Protein AF-X1CAQ0-F1 (afdb_monomer)

Sequence (74 aa):
SCKDRTFEGKTVPFGEGDAQIAEILQLIQKKKWNVFCDIELEYPIPEGSDAITEVSKCVEYCENALTYVIQDFH

Organism: NCBI:txid412755

Radius of gyration: 13.47 Å; Cα contacts (8 Å, |Δi|>4): 84; chains: 1; bounding box: 41×25×31 Å

pLDDT: mean 90.8, std 12.97, range [42.91, 98.12]

Secondary structure (DSSP, 8-state):
-B-EE-TT--EE-TTSSSS-HHHHHHHHHHHT------B---SPPPTT--HHHHHHHHHHHHHHHHH-------

Mean predicted aligned error: 4.46 Å

Foldseek 3Di:
DDFAAAPVGATDQPPPHDPPLLVVLCVCVVVVPPDDDDDDDPHDADPPDDPVRSVVSVVVSSVVSNPPDPDPDD

Structure (mmCIF, N/CA/C/O backbone):
data_AF-X1CAQ0-F1
#
_entry.id   AF-X1CAQ0-F1
#
loop_
_atom_site.group_PDB
_atom_site.id
_atom_site.type_symbol
_atom_site.label_atom_id
_atom_site.label_alt_id
_atom_site.label_comp_id
_atom_site.label_asym_id
_atom_site.label_entity_id
_atom_site.label_seq_id
_atom_site.pdbx_PDB_ins_code
_atom_site.Cartn_x
_atom_site.Cartn_y
_atom_site.Cartn_z
_atom_site.occupancy
_atom_site.B_iso_or_equiv
_atom_site.auth_seq_id
_atom_site.auth_comp_id
_atom_site.auth_asym_id
_atom_site.auth_atom_id
_atom_site.pdbx_PDB_model_num
ATOM 1 N N . SER A 1 1 ? -3.735 -10.540 4.692 1.00 78.56 1 SER A N 1
ATOM 2 C CA . SER A 1 1 ? -2.636 -9.926 3.943 1.00 78.56 1 SER A CA 1
ATOM 3 C C . SER A 1 1 ? -3.158 -8.858 3.002 1.00 78.56 1 SER A C 1
ATOM 5 O O . SER A 1 1 ? -4.292 -8.949 2.537 1.00 78.56 1 SER A O 1
ATOM 7 N N . CYS A 1 2 ? -2.344 -7.837 2.766 1.00 89.69 2 CYS A N 1
ATOM 8 C CA . CYS A 1 2 ? -2.595 -6.703 1.894 1.00 89.69 2 CYS A CA 1
ATOM 9 C C . CYS A 1 2 ? -1.648 -6.792 0.700 1.00 89.69 2 CYS A C 1
ATOM 11 O O . CYS A 1 2 ? -0.431 -6.838 0.873 1.00 89.69 2 CYS A O 1
ATOM 13 N N . LYS A 1 3 ? -2.228 -6.795 -0.497 1.00 93.19 3 LYS A N 1
ATOM 14 C CA . LYS A 1 3 ? -1.538 -6.620 -1.771 1.00 93.19 3 LYS A CA 1
ATOM 15 C C . LYS A 1 3 ? -2.471 -5.956 -2.755 1.00 93.19 3 LYS A C 1
ATOM 17 O O . LYS A 1 3 ? -3.681 -6.189 -2.685 1.00 93.19 3 LYS A O 1
ATOM 22 N N . ASP A 1 4 ? -1.912 -5.166 -3.659 1.00 95.50 4 ASP A N 1
ATOM 23 C CA . ASP A 1 4 ? -2.701 -4.519 -4.693 1.00 95.50 4 ASP A CA 1
ATOM 24 C C . ASP A 1 4 ? -2.583 -5.262 -6.017 1.00 95.50 4 ASP A C 1
ATOM 26 O O . ASP A 1 4 ? -1.539 -5.827 -6.363 1.00 95.50 4 ASP A O 1
ATOM 30 N N . ARG A 1 5 ? -3.701 -5.321 -6.730 1.00 95.94 5 ARG A N 1
ATOM 31 C CA . ARG A 1 5 ? -3.828 -6.088 -7.962 1.00 95.94 5 ARG A CA 1
ATOM 32 C C . ARG A 1 5 ? -4.848 -5.465 -8.885 1.00 95.94 5 ARG A C 1
ATOM 34 O O . ARG A 1 5 ? -5.886 -4.996 -8.428 1.00 95.94 5 ARG A O 1
ATOM 41 N N . THR A 1 6 ? -4.586 -5.553 -10.180 1.00 96.38 6 THR A N 1
ATOM 42 C CA . THR A 1 6 ? -5.591 -5.200 -11.182 1.00 96.38 6 THR A CA 1
ATOM 43 C C . THR A 1 6 ? -6.671 -6.284 -11.278 1.00 96.38 6 THR A C 1
ATOM 45 O O . THR A 1 6 ? -6.480 -7.419 -10.808 1.00 96.38 6 THR A O 1
ATOM 48 N N . PHE A 1 7 ? -7.801 -5.984 -11.920 1.00 95.19 7 PHE A N 1
ATOM 49 C CA . PHE A 1 7 ? -8.841 -6.984 -12.200 1.00 95.19 7 PHE A CA 1
ATOM 50 C C . PHE A 1 7 ? -8.342 -8.171 -13.036 1.00 95.19 7 PHE A C 1
ATOM 52 O O . PHE A 1 7 ? -8.814 -9.295 -12.852 1.00 95.19 7 PHE A O 1
ATOM 59 N N . GLU A 1 8 ? -7.336 -7.961 -13.886 1.00 95.06 8 GLU A N 1
ATOM 60 C CA . GLU A 1 8 ? -6.661 -9.005 -14.666 1.00 95.06 8 GLU A CA 1
ATOM 61 C C . GLU A 1 8 ? -5.705 -9.865 -13.820 1.00 95.06 8 GLU A C 1
ATOM 63 O O . GLU A 1 8 ? -5.118 -10.822 -14.324 1.00 95.06 8 GLU A O 1
ATOM 68 N N . GLY A 1 9 ? -5.554 -9.555 -12.529 1.00 92.88 9 GLY A N 1
ATOM 69 C CA . GLY A 1 9 ? -4.777 -10.347 -11.578 1.00 92.88 9 GLY A CA 1
ATOM 70 C C . GLY A 1 9 ? -3.288 -10.009 -11.532 1.00 92.88 9 GLY A C 1
ATOM 71 O O . GLY A 1 9 ? -2.520 -10.772 -10.950 1.00 92.88 9 GLY A O 1
ATOM 72 N N . LYS A 1 10 ? -2.862 -8.885 -12.117 1.00 95.12 10 LYS A N 1
ATOM 73 C CA . LYS A 1 10 ? -1.473 -8.424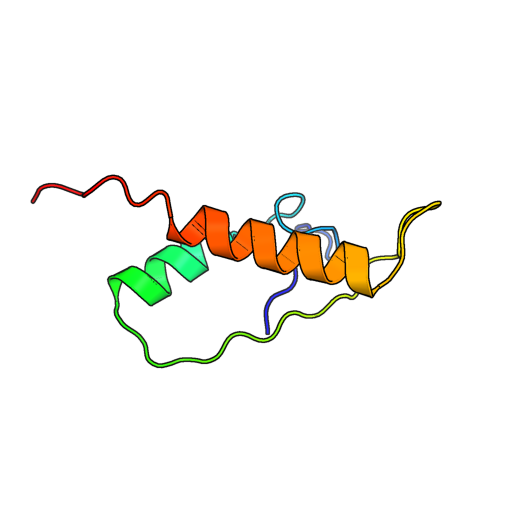 -12.030 1.00 95.12 10 LYS A CA 1
ATOM 74 C C . LYS A 1 10 ? -1.224 -7.767 -10.674 1.00 95.12 10 LYS A C 1
ATOM 76 O O . LYS A 1 10 ? -1.914 -6.806 -10.355 1.00 95.12 10 LYS A O 1
ATOM 81 N N . THR A 1 11 ? -0.219 -8.222 -9.924 1.00 95.44 11 THR A N 1
ATOM 82 C CA . THR A 1 11 ? 0.240 -7.530 -8.708 1.00 95.44 11 THR A CA 1
ATOM 83 C C . THR A 1 11 ? 0.947 -6.225 -9.074 1.00 95.44 11 THR A C 1
ATOM 85 O O . THR A 1 11 ? 1.817 -6.208 -9.952 1.00 95.44 11 THR A O 1
ATOM 88 N N . VAL A 1 12 ? 0.576 -5.141 -8.401 1.00 95.88 12 VAL A N 1
ATOM 89 C CA . VAL A 1 12 ? 1.065 -3.777 -8.644 1.00 95.88 12 VAL A CA 1
ATOM 90 C C . VAL A 1 12 ? 1.376 -3.066 -7.319 1.00 95.88 12 VAL A C 1
ATOM 92 O O . VAL A 1 12 ? 0.975 -3.565 -6.260 1.00 95.88 12 VAL A O 1
ATOM 95 N N . PRO A 1 13 ? 2.107 -1.936 -7.345 1.00 96.50 13 PRO A N 1
ATOM 96 C CA . PRO A 1 13 ? 2.273 -1.082 -6.172 1.00 96.50 13 PRO A CA 1
ATOM 97 C C . PRO A 1 13 ? 0.934 -0.669 -5.548 1.00 96.50 13 PRO A C 1
ATOM 99 O O . PRO A 1 13 ? -0.084 -0.561 -6.233 1.00 96.50 13 PRO A O 1
ATOM 102 N N . PHE A 1 14 ? 0.929 -0.447 -4.231 1.00 96.31 14 PHE A N 1
ATOM 103 C CA . PHE A 1 14 ? -0.285 -0.061 -3.507 1.00 96.31 14 PHE A CA 1
ATOM 104 C C . PHE A 1 14 ? -0.824 1.278 -4.017 1.00 96.31 14 PHE A C 1
ATOM 106 O O . PHE A 1 14 ? -0.088 2.259 -4.093 1.00 96.31 14 PHE A O 1
ATOM 113 N N . GLY A 1 15 ? -2.120 1.312 -4.328 1.00 95.00 15 GLY A N 1
ATOM 114 C CA . GLY A 1 15 ? -2.802 2.478 -4.883 1.00 95.00 15 GLY A CA 1
ATOM 115 C C . GLY A 1 15 ? -2.817 2.532 -6.410 1.00 95.00 15 GLY A C 1
ATOM 116 O O . GLY A 1 15 ? -3.446 3.431 -6.962 1.00 95.00 15 GLY A O 1
ATOM 117 N N . GLU A 1 16 ? -2.159 1.590 -7.089 1.00 96.31 16 GLU A N 1
ATOM 118 C CA . GLU A 1 16 ? -2.160 1.490 -8.554 1.00 96.31 16 GLU A CA 1
ATOM 119 C C . GLU A 1 16 ? -3.072 0.373 -9.083 1.00 96.31 16 GLU A C 1
ATOM 121 O O . GLU A 1 16 ? -3.217 0.226 -10.299 1.00 96.31 16 GLU A O 1
ATOM 126 N N . GLY A 1 17 ? -3.659 -0.439 -8.199 1.00 95.69 17 GLY A N 1
ATOM 127 C CA . GLY A 1 17 ? -4.567 -1.519 -8.574 1.00 95.69 17 GLY A CA 1
ATOM 128 C C . GLY A 1 17 ? -6.023 -1.250 -8.202 1.00 95.69 17 GLY A C 1
ATOM 129 O O . GLY A 1 17 ? -6.430 -0.139 -7.868 1.00 95.69 17 GLY A O 1
ATOM 130 N N . ASP A 1 18 ? -6.822 -2.310 -8.275 1.00 96.81 18 ASP A N 1
ATOM 131 C CA . ASP A 1 18 ? -8.276 -2.278 -8.112 1.00 96.81 18 ASP A CA 1
ATOM 132 C C . ASP A 1 18 ? -8.731 -2.851 -6.752 1.00 96.81 18 ASP A C 1
ATOM 134 O O . ASP A 1 18 ? -9.929 -3.026 -6.499 1.00 96.81 18 ASP A O 1
ATOM 138 N N . ALA A 1 19 ? -7.789 -3.180 -5.857 1.00 94.00 19 ALA A N 1
ATOM 139 C CA . ALA A 1 19 ? -8.081 -3.890 -4.611 1.00 94.00 19 ALA A CA 1
ATOM 140 C C . ALA A 1 19 ? -8.738 -3.022 -3.518 1.00 94.00 19 ALA A C 1
ATOM 142 O O . ALA A 1 19 ? -9.174 -3.578 -2.510 1.00 94.00 19 ALA A O 1
ATOM 143 N N . GLN A 1 20 ? -8.837 -1.697 -3.709 1.00 95.19 20 GLN A N 1
ATOM 144 C CA . GLN A 1 20 ? -9.485 -0.751 -2.775 1.00 95.19 20 GLN A CA 1
ATOM 145 C C . GLN A 1 20 ? -8.927 -0.848 -1.341 1.00 95.19 20 GLN A C 1
ATOM 147 O O . GLN A 1 20 ? -9.657 -0.931 -0.349 1.00 95.19 20 GLN A O 1
ATOM 152 N N . ILE A 1 21 ? -7.595 -0.898 -1.224 1.00 95.50 21 ILE A N 1
ATOM 153 C CA . ILE A 1 21 ? -6.905 -1.099 0.059 1.00 95.50 21 ILE A CA 1
ATOM 1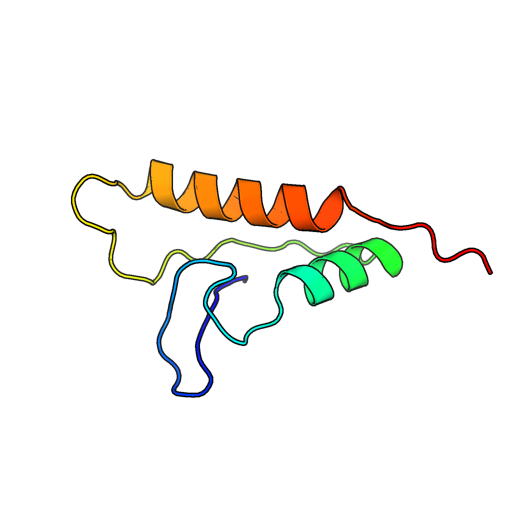54 C C . ILE A 1 21 ? -7.232 0.032 1.042 1.00 95.50 21 ILE A C 1
ATOM 156 O O . ILE A 1 21 ? -7.506 -0.244 2.210 1.00 95.50 21 ILE A O 1
ATOM 160 N N . ALA A 1 22 ? -7.240 1.287 0.585 1.00 94.50 22 ALA A N 1
ATOM 161 C CA . ALA A 1 22 ? -7.511 2.438 1.441 1.00 94.50 22 ALA A CA 1
ATOM 162 C C . ALA A 1 22 ? -8.912 2.371 2.073 1.00 94.50 22 ALA A C 1
ATOM 164 O O . ALA A 1 22 ? -9.047 2.506 3.290 1.00 94.50 22 ALA A O 1
ATOM 165 N N . GLU A 1 23 ? -9.943 2.080 1.280 1.00 94.94 23 GLU A N 1
ATOM 166 C CA . GLU A 1 23 ? -11.330 1.973 1.737 1.00 94.94 23 GLU A CA 1
ATOM 167 C C . GLU A 1 23 ? -11.507 0.822 2.733 1.00 94.94 23 GLU A C 1
ATOM 169 O O . GLU A 1 23 ?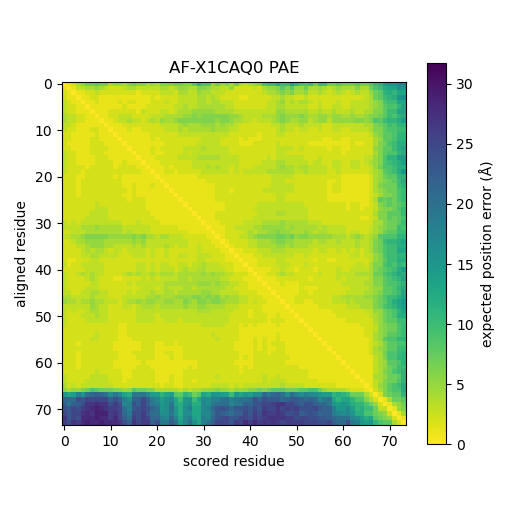 -12.216 0.956 3.735 1.00 94.94 23 GLU A O 1
ATOM 174 N N . ILE A 1 24 ? -10.837 -0.310 2.496 1.00 94.94 24 ILE A N 1
ATOM 175 C CA . ILE A 1 24 ? -10.862 -1.458 3.408 1.00 94.94 24 ILE A CA 1
ATOM 176 C C . ILE A 1 24 ? -10.192 -1.104 4.743 1.00 94.94 24 ILE A C 1
ATOM 178 O O . ILE A 1 24 ? -10.757 -1.395 5.801 1.00 94.94 24 ILE A O 1
ATOM 182 N N . LEU A 1 25 ? -9.026 -0.450 4.723 1.00 94.56 25 LEU A N 1
ATOM 183 C CA . LEU A 1 25 ? -8.332 -0.001 5.938 1.00 94.56 25 LEU A CA 1
ATOM 184 C C . LEU A 1 25 ? -9.181 0.994 6.738 1.00 94.56 25 LEU A C 1
ATOM 186 O O . LEU A 1 25 ? -9.324 0.858 7.956 1.00 94.56 25 LEU A O 1
ATOM 190 N N . GLN A 1 26 ? -9.815 1.945 6.055 1.00 94.44 26 GLN A N 1
ATOM 191 C CA . GLN A 1 26 ? -10.737 2.899 6.671 1.00 94.44 26 GLN A CA 1
ATOM 192 C C . GLN A 1 26 ? -11.974 2.208 7.255 1.00 94.44 26 GLN A C 1
ATOM 194 O O . GLN A 1 26 ? -12.414 2.549 8.354 1.00 94.44 26 GLN A O 1
ATOM 199 N N . LEU A 1 27 ? -12.523 1.194 6.577 1.00 94.56 27 LEU A N 1
ATOM 200 C CA . LEU A 1 27 ? -13.635 0.401 7.099 1.00 94.56 27 LEU A CA 1
ATOM 201 C C . LEU A 1 27 ? -13.235 -0.350 8.375 1.00 94.56 27 LEU A C 1
ATOM 203 O O . LEU A 1 27 ? -13.982 -0.308 9.356 1.00 94.56 27 LEU A O 1
ATOM 207 N N . ILE A 1 28 ? -12.063 -0.993 8.386 1.00 94.06 28 ILE A N 1
ATOM 208 C CA . ILE A 1 28 ? -11.506 -1.676 9.564 1.00 94.06 28 ILE A CA 1
ATOM 209 C C . ILE A 1 28 ? -11.393 -0.696 10.738 1.00 94.06 28 ILE A C 1
ATOM 211 O O . ILE A 1 28 ? -11.878 -0.993 11.835 1.00 94.06 28 ILE A O 1
ATOM 215 N N . GLN A 1 29 ? -10.831 0.492 10.498 1.00 92.56 29 GLN A N 1
ATOM 216 C CA . GLN A 1 29 ? -10.686 1.546 11.503 1.00 92.56 29 GLN A CA 1
ATOM 217 C C . GLN A 1 29 ? -12.053 2.024 12.024 1.00 92.56 29 GLN A C 1
ATOM 219 O O . GLN A 1 29 ? -12.285 2.032 13.236 1.00 92.56 29 GLN A O 1
ATOM 224 N N . LYS A 1 30 ? -12.998 2.347 11.127 1.00 93.81 30 LYS A N 1
ATOM 225 C CA . LYS A 1 30 ? -14.360 2.804 11.466 1.00 93.81 30 LYS A CA 1
ATOM 226 C C . LYS A 1 30 ? -15.124 1.766 12.284 1.00 93.81 30 LYS A C 1
ATOM 228 O O . LYS A 1 30 ? -15.850 2.115 13.214 1.00 93.81 30 LYS A O 1
ATOM 233 N N . LYS A 1 31 ? -14.967 0.483 11.953 1.00 95.56 31 LYS A N 1
ATOM 234 C CA . LYS A 1 31 ? -15.606 -0.635 12.660 1.00 95.56 31 LYS A CA 1
ATOM 235 C C . LYS A 1 31 ? -14.845 -1.082 13.907 1.00 95.56 31 LYS A C 1
ATOM 237 O O . LYS A 1 31 ? -15.383 -1.894 14.658 1.00 95.56 31 LYS A O 1
ATOM 242 N N . LYS A 1 32 ? -13.648 -0.536 14.153 1.00 93.94 32 LYS A N 1
ATOM 243 C CA . LYS A 1 32 ? -12.761 -0.896 15.269 1.00 93.94 32 LYS A CA 1
ATOM 244 C C . LYS A 1 32 ? -12.508 -2.403 15.338 1.00 93.94 32 LYS A C 1
ATOM 246 O O . LYS A 1 32 ? -12.501 -2.994 16.418 1.00 93.94 32 LYS A O 1
ATOM 251 N N . TRP A 1 33 ? -12.359 -3.044 14.181 1.00 95.81 33 TRP A N 1
ATOM 252 C CA . TRP A 1 33 ? -12.053 -4.468 14.141 1.00 95.81 33 TRP A CA 1
ATOM 253 C C . TRP A 1 33 ? -10.619 -4.703 14.615 1.00 95.81 33 TRP A C 1
ATOM 255 O O . TRP A 1 33 ? -9.686 -4.067 14.134 1.00 95.81 33 TRP A O 1
ATOM 265 N N . ASN A 1 34 ? -10.449 -5.626 15.560 1.00 94.19 34 ASN A N 1
ATOM 266 C CA . ASN A 1 34 ? -9.140 -6.007 16.079 1.00 94.19 34 ASN A CA 1
ATOM 267 C C . ASN A 1 34 ? -8.509 -7.072 15.172 1.00 94.19 34 ASN A C 1
ATOM 269 O O . ASN A 1 34 ? -8.588 -8.266 15.462 1.00 94.19 34 ASN A O 1
ATOM 273 N N . VAL A 1 35 ? -7.957 -6.635 14.043 1.00 93.50 35 VAL A N 1
ATOM 274 C CA . VAL A 1 35 ? -7.332 -7.498 13.033 1.00 93.50 35 VAL A CA 1
ATOM 275 C C . VAL A 1 35 ? -5.930 -7.001 12.701 1.00 93.50 35 VAL A C 1
ATOM 277 O O . VAL A 1 35 ? -5.664 -5.802 12.748 1.00 93.50 35 VAL A O 1
ATOM 280 N N . PHE A 1 36 ? -5.046 -7.931 12.349 1.00 91.88 36 PHE A N 1
ATOM 281 C CA . PHE A 1 36 ? -3.713 -7.623 11.837 1.00 91.88 36 PHE A CA 1
ATOM 282 C C . PHE A 1 36 ? -3.720 -7.660 10.305 1.00 91.88 36 PHE A C 1
ATOM 284 O O . PHE A 1 36 ? -4.368 -8.520 9.704 1.00 91.88 36 PHE A O 1
ATOM 291 N N . CYS A 1 37 ? -2.991 -6.731 9.687 1.00 91.38 37 CYS A N 1
ATOM 292 C CA . CYS A 1 37 ? -2.828 -6.635 8.240 1.00 91.38 37 CYS A CA 1
ATOM 293 C C . CYS A 1 37 ? -1.341 -6.731 7.891 1.00 91.38 37 CYS A C 1
ATOM 295 O O . CYS A 1 37 ? -0.584 -5.804 8.167 1.00 91.38 37 CYS A O 1
ATOM 297 N N . ASP A 1 38 ? -0.932 -7.838 7.276 1.00 95.31 38 ASP A N 1
ATOM 298 C CA . ASP A 1 38 ? 0.435 -8.020 6.776 1.00 95.31 38 ASP A CA 1
ATOM 299 C C . ASP A 1 38 ? 0.586 -7.438 5.367 1.00 95.31 38 ASP A C 1
ATOM 301 O O . ASP A 1 38 ? -0.288 -7.655 4.528 1.00 95.31 38 ASP A O 1
ATOM 305 N N . ILE A 1 39 ? 1.692 -6.748 5.084 1.00 94.94 39 ILE A N 1
ATOM 306 C CA . ILE A 1 39 ? 2.033 -6.271 3.733 1.00 94.94 39 ILE A CA 1
ATOM 307 C C . ILE A 1 39 ? 2.711 -7.405 2.953 1.00 94.94 39 ILE A C 1
ATOM 309 O O . ILE A 1 39 ? 3.711 -7.956 3.408 1.00 94.94 39 ILE A O 1
ATOM 313 N N . GLU A 1 40 ? 2.199 -7.721 1.761 1.00 94.12 40 GLU A N 1
ATOM 314 C CA . GLU A 1 40 ? 2.802 -8.679 0.825 1.00 94.12 40 GLU A CA 1
ATOM 315 C C . GLU A 1 40 ? 3.381 -7.945 -0.395 1.00 94.12 40 GLU A C 1
ATOM 317 O O . GLU A 1 40 ? 2.658 -7.548 -1.311 1.00 94.12 40 GLU A O 1
ATOM 322 N N . LEU A 1 41 ? 4.708 -7.779 -0.419 1.00 94.50 41 LEU A N 1
ATOM 323 C CA . LEU A 1 41 ? 5.427 -7.228 -1.568 1.00 94.50 41 LEU A CA 1
ATOM 324 C C . LEU A 1 41 ? 5.649 -8.322 -2.628 1.00 94.50 41 LEU A C 1
ATOM 326 O O . LEU A 1 41 ? 6.627 -9.063 -2.569 1.00 94.50 41 LEU A O 1
ATOM 330 N N . GLU A 1 42 ? 4.735 -8.428 -3.594 1.00 93.25 42 GLU A N 1
ATOM 331 C CA . GLU A 1 42 ? 4.799 -9.433 -4.673 1.00 93.25 42 GLU A CA 1
ATOM 332 C C . GLU A 1 42 ? 5.102 -8.842 -6.064 1.00 93.25 42 GLU A C 1
ATOM 334 O O . GLU A 1 42 ? 5.367 -9.589 -7.007 1.00 93.25 42 GLU A O 1
ATOM 339 N N . TYR A 1 43 ? 5.050 -7.516 -6.227 1.00 94.00 43 TYR A N 1
ATOM 340 C CA . TYR A 1 43 ? 5.327 -6.884 -7.516 1.00 94.00 43 TYR A CA 1
ATOM 341 C C . TYR A 1 43 ? 6.843 -6.796 -7.780 1.00 94.00 43 TYR A C 1
ATOM 343 O O . TYR A 1 43 ? 7.633 -6.712 -6.836 1.00 94.00 43 TYR A O 1
ATOM 351 N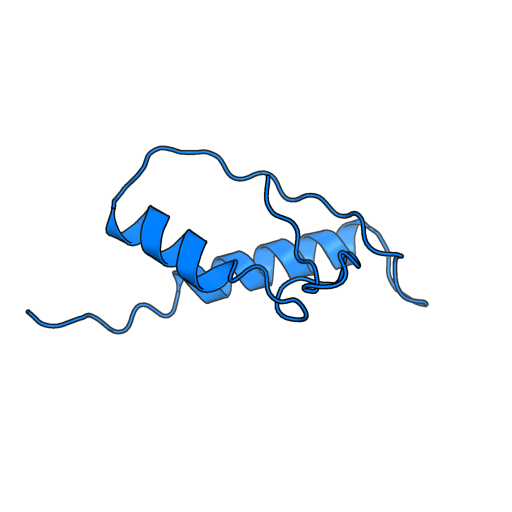 N . PRO A 1 44 ? 7.284 -6.811 -9.054 1.00 94.62 44 PRO A N 1
ATOM 352 C CA . PRO A 1 44 ? 8.697 -6.657 -9.384 1.00 94.62 44 PRO A CA 1
ATOM 353 C C . PRO A 1 44 ? 9.254 -5.332 -8.853 1.00 94.62 44 PRO A C 1
ATOM 355 O O . PRO A 1 44 ? 8.687 -4.276 -9.130 1.00 94.62 44 PRO A O 1
ATOM 358 N N . ILE A 1 45 ? 10.376 -5.384 -8.129 1.00 95.94 45 ILE A N 1
ATOM 359 C CA . ILE A 1 45 ? 11.041 -4.182 -7.608 1.00 95.94 45 ILE A CA 1
ATOM 360 C C . ILE A 1 45 ? 11.492 -3.308 -8.795 1.00 95.94 45 ILE A C 1
ATOM 362 O O . ILE A 1 45 ? 12.219 -3.810 -9.660 1.00 95.94 45 ILE A O 1
ATOM 366 N N . PRO A 1 46 ? 11.078 -2.026 -8.859 1.00 94.94 46 PRO A N 1
ATOM 367 C CA . PRO A 1 46 ? 11.497 -1.111 -9.917 1.00 94.94 46 PRO A CA 1
ATOM 368 C C . PRO A 1 46 ? 13.015 -0.892 -9.942 1.00 94.94 46 PRO A C 1
ATOM 370 O O . PRO A 1 46 ? 13.686 -0.958 -8.910 1.00 94.94 46 PRO A O 1
ATOM 373 N N . GLU A 1 47 ? 13.559 -0.573 -11.118 1.00 97.06 47 GLU A N 1
ATOM 374 C CA . GLU A 1 47 ? 14.972 -0.209 -11.250 1.00 97.06 47 GLU A CA 1
ATOM 375 C C . GLU A 1 47 ? 15.313 0.995 -10.355 1.00 97.06 47 GLU A C 1
ATOM 377 O O . GLU A 1 47 ? 14.573 1.977 -10.301 1.00 97.06 47 GLU A O 1
ATOM 382 N N . GLY A 1 48 ? 16.435 0.910 -9.635 1.00 97.12 48 GLY A N 1
ATOM 383 C CA . GLY A 1 48 ? 16.861 1.946 -8.690 1.00 97.12 48 GLY A CA 1
ATOM 384 C C . GLY A 1 48 ? 16.157 1.911 -7.328 1.00 97.12 48 GLY A C 1
ATOM 385 O O . GLY A 1 48 ? 16.358 2.834 -6.543 1.00 97.12 48 GLY A O 1
ATOM 386 N N . SER A 1 49 ? 15.368 0.872 -7.035 1.00 97.75 49 SER A N 1
ATOM 387 C CA . SER A 1 49 ? 14.746 0.649 -5.725 1.00 97.75 49 SER A CA 1
ATOM 388 C C . SER A 1 49 ? 15.202 -0.666 -5.076 1.00 97.75 49 SER A C 1
ATOM 390 O O . SER A 1 49 ? 15.960 -1.446 -5.657 1.00 97.75 49 SER A O 1
ATOM 392 N N . ASP A 1 50 ? 14.731 -0.915 -3.856 1.00 97.81 50 ASP A N 1
ATOM 393 C CA . ASP A 1 50 ? 14.942 -2.149 -3.106 1.00 97.81 50 ASP A CA 1
ATOM 394 C C . ASP A 1 50 ? 13.698 -2.542 -2.294 1.00 97.81 50 ASP A C 1
ATOM 396 O O . ASP A 1 50 ? 12.735 -1.786 -2.164 1.00 97.81 50 ASP A O 1
ATOM 400 N N . ALA A 1 51 ? 13.705 -3.760 -1.747 1.00 96.25 51 ALA A N 1
ATOM 401 C CA . ALA A 1 51 ? 12.554 -4.300 -1.027 1.00 96.25 51 ALA A CA 1
ATOM 402 C C . ALA A 1 51 ? 12.181 -3.466 0.209 1.00 96.25 51 ALA A C 1
ATOM 404 O O . ALA A 1 51 ? 11.004 -3.370 0.542 1.00 96.25 51 ALA A O 1
ATOM 405 N N . ILE A 1 52 ? 13.165 -2.866 0.887 1.00 97.12 52 ILE A N 1
ATOM 406 C CA . ILE A 1 52 ? 12.921 -2.056 2.087 1.00 97.12 52 ILE A CA 1
ATOM 407 C C . ILE A 1 52 ? 12.195 -0.777 1.680 1.00 97.12 52 ILE A C 1
ATOM 409 O O . ILE A 1 52 ? 11.150 -0.461 2.239 1.00 97.12 52 ILE A O 1
ATOM 413 N N . THR A 1 53 ? 12.711 -0.096 0.661 1.00 98.12 53 THR A N 1
ATOM 414 C CA . THR A 1 53 ? 12.139 1.121 0.087 1.00 98.12 53 THR A CA 1
ATOM 415 C C . THR A 1 53 ? 10.710 0.886 -0.396 1.00 98.12 53 THR A C 1
ATOM 417 O O . THR A 1 53 ? 9.814 1.672 -0.091 1.00 98.12 53 THR A O 1
ATOM 420 N N . GLU A 1 54 ? 10.463 -0.216 -1.103 1.00 97.94 54 GLU A N 1
ATOM 421 C CA . GLU A 1 54 ? 9.129 -0.549 -1.608 1.00 97.94 54 GLU A CA 1
ATOM 422 C C . GLU A 1 54 ? 8.139 -0.929 -0.493 1.00 97.94 54 GLU A C 1
ATOM 424 O O . GLU A 1 54 ? 6.985 -0.498 -0.518 1.00 97.94 54 GLU A O 1
ATOM 429 N N . VAL A 1 55 ? 8.581 -1.654 0.541 1.00 97.56 55 VAL A N 1
ATOM 430 C CA . VAL A 1 55 ? 7.745 -1.905 1.729 1.00 97.56 55 VAL A CA 1
ATOM 431 C C . VAL A 1 55 ? 7.439 -0.602 2.469 1.00 97.56 55 VAL A C 1
ATOM 433 O O . VAL A 1 55 ? 6.297 -0.401 2.879 1.00 97.56 55 VAL A O 1
ATOM 436 N N . SER A 1 56 ? 8.408 0.308 2.611 1.00 97.56 56 SER A N 1
ATOM 437 C CA . SER A 1 56 ? 8.182 1.616 3.238 1.00 97.56 56 SER A CA 1
ATOM 438 C C . SER A 1 56 ? 7.108 2.426 2.511 1.00 97.56 56 SER A C 1
ATOM 440 O O . SER A 1 56 ? 6.251 3.000 3.176 1.00 97.56 56 SER A O 1
ATOM 442 N N . LYS A 1 57 ? 7.073 2.400 1.172 1.00 97.75 57 LYS A N 1
ATOM 443 C CA . LYS A 1 57 ? 5.991 3.027 0.388 1.00 97.75 57 LYS A CA 1
ATOM 444 C C . LYS A 1 57 ? 4.624 2.404 0.675 1.00 97.75 57 LYS A C 1
ATOM 446 O O . LYS A 1 57 ? 3.633 3.120 0.784 1.00 97.75 57 LYS A O 1
ATOM 45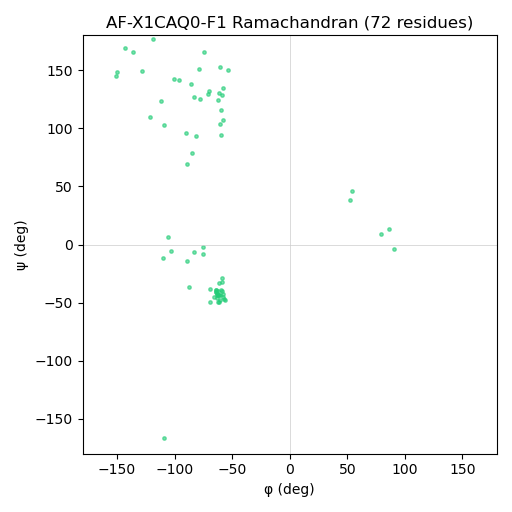1 N N . CYS A 1 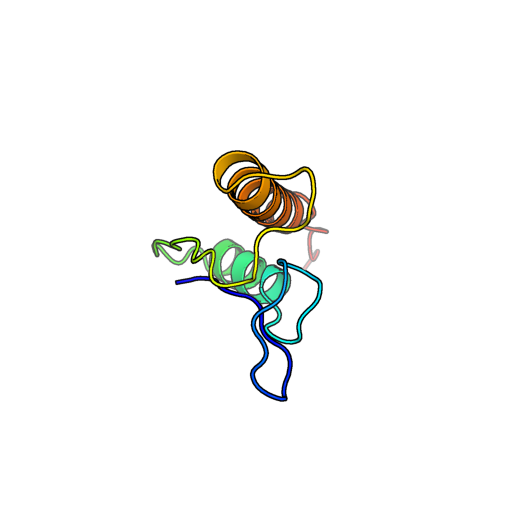58 ? 4.559 1.080 0.832 1.00 97.38 58 CYS A N 1
ATOM 452 C CA . CYS A 1 58 ? 3.315 0.396 1.196 1.00 97.38 58 CYS A CA 1
ATOM 453 C C . CYS A 1 58 ? 2.833 0.809 2.598 1.00 97.38 58 CYS A C 1
ATOM 455 O O . CYS A 1 58 ? 1.640 1.034 2.795 1.00 97.38 58 CYS A O 1
ATOM 457 N N . VAL A 1 59 ? 3.750 0.939 3.567 1.00 96.44 59 VAL A N 1
ATOM 458 C CA . VAL A 1 59 ? 3.435 1.437 4.918 1.00 96.44 59 VAL A CA 1
ATOM 459 C C . VAL A 1 59 ? 2.923 2.875 4.852 1.00 96.44 59 VA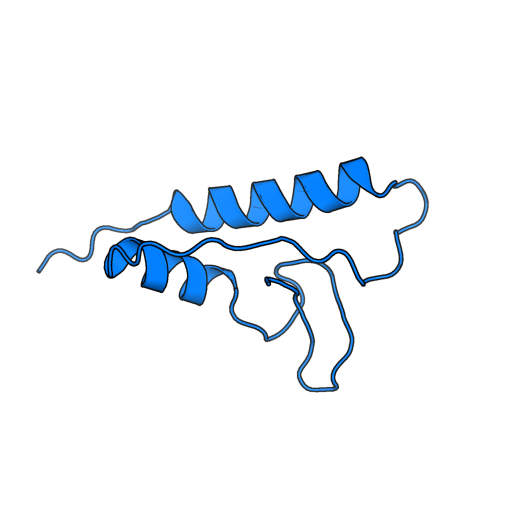L A C 1
ATOM 461 O O . VAL A 1 59 ? 1.854 3.152 5.388 1.00 96.44 59 VAL A O 1
ATOM 464 N N . GLU A 1 60 ? 3.627 3.759 4.143 1.00 97.00 60 GLU A N 1
ATOM 465 C CA . GLU A 1 60 ? 3.238 5.165 3.977 1.00 97.00 60 GLU A CA 1
ATOM 466 C C . GLU A 1 60 ? 1.843 5.296 3.341 1.00 97.00 60 GLU A C 1
ATOM 468 O O . GLU A 1 60 ? 1.008 6.070 3.810 1.00 97.00 60 GLU A O 1
ATOM 473 N N . TYR A 1 61 ? 1.543 4.494 2.314 1.00 96.38 61 TYR A N 1
ATOM 474 C CA . TYR A 1 61 ? 0.210 4.440 1.711 1.00 96.38 61 TYR A CA 1
ATOM 475 C C . TYR A 1 61 ? -0.872 4.080 2.745 1.00 96.38 61 TYR A C 1
ATOM 477 O O . TYR A 1 61 ? -1.903 4.754 2.832 1.00 96.38 61 TYR A O 1
ATOM 485 N N . CYS A 1 62 ? -0.632 3.050 3.565 1.00 95.31 62 CYS A N 1
ATOM 486 C CA . CYS A 1 62 ? -1.551 2.633 4.626 1.00 95.31 62 CYS A CA 1
ATOM 487 C C . CYS A 1 62 ? -1.736 3.716 5.705 1.00 95.31 62 CYS A C 1
ATOM 489 O O . CYS A 1 62 ? -2.861 3.963 6.139 1.00 95.31 62 CYS A O 1
ATOM 491 N N . GLU A 1 63 ? -0.659 4.377 6.134 1.00 94.50 63 GLU A N 1
ATOM 492 C CA . GLU A 1 63 ? -0.708 5.469 7.118 1.00 94.50 63 GLU A CA 1
ATOM 493 C C . GLU A 1 63 ? -1.507 6.667 6.594 1.00 94.50 63 GLU A C 1
ATOM 495 O O . GLU A 1 63 ? -2.369 7.208 7.297 1.00 94.50 63 GLU A O 1
ATOM 500 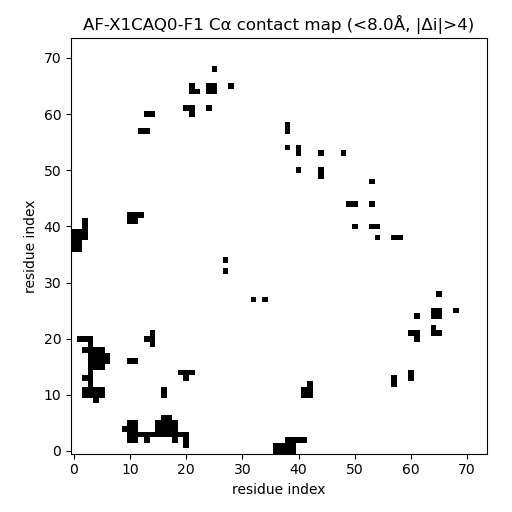N N . ASN A 1 64 ? -1.289 7.039 5.332 1.00 95.25 64 ASN A N 1
ATOM 501 C CA . ASN A 1 64 ? -2.032 8.106 4.670 1.00 95.25 64 ASN A CA 1
ATOM 502 C C . ASN A 1 64 ? -3.527 7.771 4.568 1.00 95.25 64 ASN A C 1
ATOM 504 O O . ASN A 1 64 ? -4.368 8.613 4.898 1.00 95.25 64 ASN A O 1
ATOM 508 N N . ALA A 1 65 ? -3.872 6.530 4.203 1.00 93.62 65 ALA A N 1
ATOM 509 C CA . ALA A 1 65 ? -5.261 6.072 4.143 1.00 93.62 65 ALA A CA 1
ATOM 510 C C . ALA A 1 65 ? -5.986 6.183 5.497 1.00 93.62 65 ALA A C 1
ATOM 512 O O . ALA A 1 65 ? -7.188 6.451 5.531 1.00 93.62 65 ALA A O 1
ATOM 513 N N . LEU A 1 66 ? -5.263 6.014 6.608 1.00 91.94 66 LEU A N 1
ATOM 514 C CA . LEU A 1 66 ? -5.802 6.070 7.971 1.00 91.94 66 LEU A CA 1
ATOM 515 C C . LEU A 1 66 ? -5.805 7.479 8.590 1.00 91.94 66 LEU A C 1
ATOM 517 O O . LEU A 1 66 ? -6.461 7.680 9.616 1.00 91.94 66 LEU A O 1
ATOM 521 N N . THR A 1 67 ? -5.091 8.438 7.993 1.00 88.38 67 THR A N 1
ATOM 522 C CA . THR A 1 67 ? -4.949 9.813 8.506 1.00 88.38 67 THR A CA 1
ATOM 523 C C . THR A 1 67 ? -6.069 10.737 8.015 1.00 88.38 67 THR A C 1
ATOM 525 O O . THR A 1 67 ? -6.558 11.577 8.772 1.00 88.38 67 THR A O 1
ATOM 528 N N . TYR A 1 68 ? -6.534 10.571 6.773 1.00 63.53 68 TYR A N 1
ATOM 529 C CA . TYR A 1 68 ? -7.600 11.395 6.192 1.00 63.53 68 TYR A CA 1
ATOM 530 C C . TYR A 1 68 ? -8.992 10.822 6.464 1.00 63.53 68 TYR A C 1
ATOM 532 O O . TYR A 1 68 ? -9.699 10.389 5.558 1.00 63.53 68 TYR A O 1
ATOM 540 N N . VAL A 1 69 ? -9.421 10.858 7.723 1.00 58.94 69 VAL A N 1
ATOM 541 C CA . VAL A 1 69 ? -10.834 10.641 8.050 1.00 58.94 69 VAL A CA 1
ATOM 542 C C . VAL A 1 69 ? -11.523 12.002 8.030 1.00 58.94 69 VAL A C 1
ATOM 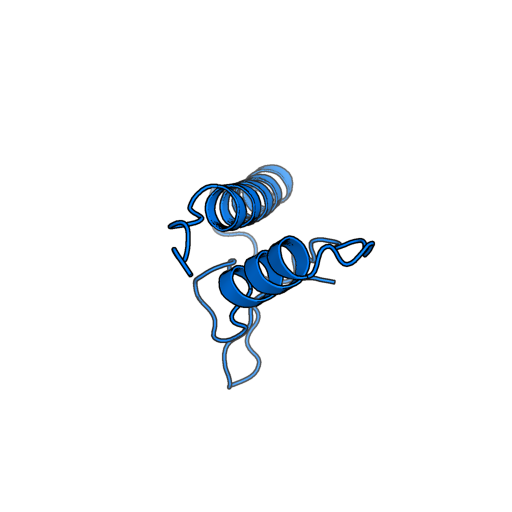544 O O . VAL A 1 69 ? -11.484 12.742 9.014 1.00 58.94 69 VAL A O 1
ATOM 547 N N . ILE A 1 70 ? -12.159 12.358 6.907 1.00 55.38 70 ILE A N 1
ATOM 548 C CA . ILE A 1 70 ? -13.220 13.368 6.961 1.00 55.38 70 ILE A CA 1
ATOM 549 C C . ILE A 1 70 ? -14.263 12.791 7.914 1.00 55.38 70 ILE A C 1
ATOM 551 O O . ILE A 1 70 ? -14.802 11.709 7.685 1.00 55.38 70 ILE A O 1
ATOM 555 N N . GLN A 1 71 ? -14.461 13.474 9.038 1.00 46.12 71 GLN A N 1
ATOM 556 C CA . GLN A 1 71 ? -15.489 13.127 10.000 1.00 46.12 71 GLN A CA 1
ATOM 557 C C . GLN A 1 71 ? -16.834 13.161 9.273 1.00 46.12 71 GLN A C 1
ATOM 559 O O . GLN A 1 71 ? -17.333 14.237 8.947 1.00 46.12 71 GLN A O 1
ATOM 564 N N . ASP A 1 72 ? -17.414 11.989 9.021 1.00 50.06 72 ASP A N 1
ATOM 565 C CA . ASP A 1 72 ? -18.848 11.878 8.790 1.00 50.06 72 ASP A CA 1
ATOM 566 C C . ASP A 1 72 ? -19.529 12.394 10.065 1.00 50.06 72 ASP A C 1
ATOM 568 O O . ASP A 1 72 ? -19.675 11.673 11.053 1.00 50.06 72 ASP A O 1
ATOM 572 N N . PHE A 1 73 ? -19.883 13.679 10.054 1.00 47.38 73 PHE A N 1
ATOM 573 C CA . PHE A 1 73 ? -20.883 14.250 10.939 1.00 47.38 73 PHE A CA 1
ATOM 574 C C . PHE A 1 73 ? -22.206 13.532 10.660 1.00 47.38 73 PHE A C 1
ATOM 576 O O . PHE A 1 73 ? -22.872 13.816 9.665 1.00 47.38 73 PHE A O 1
ATOM 583 N N . HIS A 1 74 ? -22.587 12.625 11.554 1.00 42.91 74 HIS A N 1
ATOM 584 C CA . HIS A 1 74 ? -23.975 12.254 11.800 1.00 42.91 74 HIS A CA 1
ATOM 585 C C . HIS A 1 74 ? -24.198 12.069 13.296 1.00 42.91 74 HIS A C 1
ATOM 587 O O . HIS A 1 74 ? -23.372 11.380 13.937 1.00 42.91 74 HIS A O 1
#

Solvent-accessible surface area (backbone atoms only — not comparable to full-atom values): 4692 Å² total; per-residue (Å²): 112,45,67,23,24,36,91,90,66,49,59,36,61,74,89,75,36,66,59,54,61,48,63,51,53,38,48,39,59,77,68,64,58,94,72,86,78,48,82,53,90,77,44,82,77,55,90,97,63,48,73,67,61,54,48,49,52,48,51,52,53,54,52,51,40,66,65,69,68,77,77,80,86,125